Protein 7LP3 (pdb70)

Nearest PDB structures (foldseek):
  7lp3-assembly1_B  TM=1.077E+00  e=7.428E-01  Homo sapiens
  7lp3-assembly2_D  TM=1.070E+00  e=1.097E+00  Homo sapiens
  7lp3-assembly2_C  TM=1.028E+00  e=3.000E-06  Homo sapiens
  7lp2-assembly3_E  TM=8.704E-01  e=1.254E-04  Homo sapiens
  7bqf-assembly1_A-2  TM=9.571E-01  e=2.398E-03  Mus musculus

Sequence (102 aa):
PHMPPLPPGWEEKVDNLGRTYYVNHNNRTTQWHRPSLEHRGPPPEYPFKGMPHMPPLPPGWEEKVDNLGRTYYVNHNNRTTQWHRPSLEHRGPPPEYPFKGM

Structure (mmCIF, N/CA/C/O backbone):
data_7LP3
#
_entry.id   7LP3
#
_cell.length_a   24.565
_cell.length_b   55.522
_cell.length_c   82.583
_cell.angle_alpha   90.000
_cell.angle_beta   90.000
_cell.angle_gamma   90.000
#
_symmetry.space_group_name_H-M   'P 2 21 21'
#
loop_
_entity.id
_entity.type
_entity.pdbx_description
1 polymer 'E3 ubiquitin-protein ligase NEDD4-like'
2 polymer Angiomotin
3 non-polymer 'SULFATE ION'
4 water water
#
loop_
_atom_site.group_PDB
_atom_site.id
_atom_site.type_symbol
_atom_site.label_atom_id
_atom_site.label_alt_id
_atom_site.label_comp_id
_atom_site.label_asym_id
_atom_site.label_entity_id
_atom_site.label_seq_id
_atom_site.pdbx_PDB_ins_code
_atom_site.Cartn_x
_atom_site.Cartn_y
_atom_site.Cartn_z
_atom_site.occupancy
_atom_site.B_iso_or_equiv
_atom_site.auth_seq_id
_atom_site.auth_comp_id
_atom_site.auth_asym_id
_atom_site.auth_atom_id
_atom_site.pdbx_PDB_model_num
ATOM 1 N N . PRO A 1 1 ? -23.13424 7.21104 -9.82022 1.000 59.94159 -3 PRO A N 1
ATOM 2 C CA . PRO A 1 1 ? -23.67336 8.25967 -8.94366 1.000 56.29990 -3 PRO A CA 1
ATOM 3 C C . PRO A 1 1 ? -23.10409 9.64293 -9.25200 1.000 51.19974 -3 PRO A C 1
ATOM 4 O O . PRO A 1 1 ? -22.21895 9.78463 -10.10355 1.000 49.71855 -3 PRO A O 1
ATOM 15 N N . HIS A 1 2 ? -23.57823 10.66533 -8.54894 1.000 48.09954 -2 HIS A N 1
ATOM 16 C CA . HIS A 1 2 ? -23.13719 11.99535 -8.91415 1.000 43.83037 -2 HIS A CA 1
ATOM 17 C C . HIS A 1 2 ? -21.75456 12.27982 -8.34391 1.000 39.84522 -2 HIS A C 1
ATOM 18 O O . HIS A 1 2 ? -21.20186 11.51825 -7.54882 1.000 40.18705 -2 HIS A O 1
ATOM 32 N N . MET A 1 3 ? -21.23081 13.42636 -8.75422 1.000 36.40361 -1 MET A N 1
ATO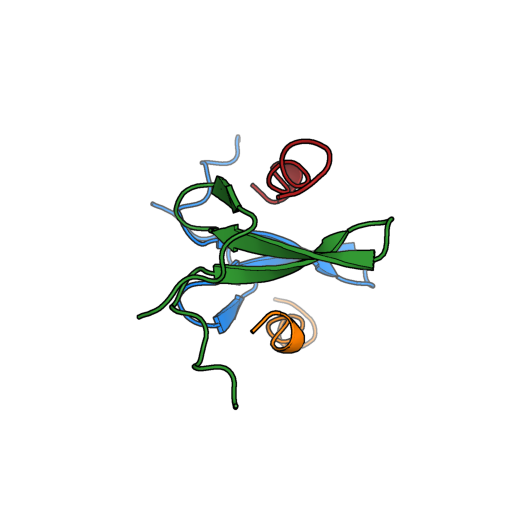M 33 C CA . MET A 1 3 ? -19.88099 13.87807 -8.46892 1.000 35.77423 -1 MET A CA 1
ATOM 34 C C . MET A 1 3 ? -19.97601 14.86285 -7.32029 1.000 33.76978 -1 MET A C 1
ATOM 35 O O . MET A 1 3 ? -20.58800 15.93115 -7.48980 1.000 29.09914 -1 MET A O 1
ATOM 49 N N . PRO A 1 4 ? -19.39756 14.58287 -6.15671 1.000 31.00772 193 PRO A N 1
ATOM 50 C CA . PRO A 1 4 ? -19.37565 15.60196 -5.09816 1.000 31.03437 193 PRO A CA 1
ATOM 51 C C . PRO A 1 4 ? -18.51645 16.77740 -5.53337 1.000 25.24402 193 PRO A C 1
ATOM 52 O O . PRO A 1 4 ? -17.64853 16.63357 -6.40410 1.000 22.61791 193 PRO A O 1
ATOM 63 N N . PRO A 1 5 ? -18.72877 17.95079 -4.95093 1.000 24.15965 194 PRO A N 1
ATOM 64 C CA . PRO A 1 5 ? -18.01123 19.14744 -5.42731 1.000 22.45621 194 PRO A CA 1
ATOM 65 C C . PRO A 1 5 ? -16.51344 19.09500 -5.11671 1.000 19.18843 194 PRO A C 1
ATOM 66 O O . PRO A 1 5 ? -16.05143 18.35165 -4.24687 1.000 20.09712 194 PRO A O 1
ATOM 77 N N . LEU A 1 6 ? -15.73506 19.88774 -5.88651 1.000 15.70628 195 LEU A N 1
ATOM 78 C CA . LEU A 1 6 ? -14.30059 20.03130 -5.61160 1.000 13.90081 195 LEU A CA 1
ATOM 79 C C . LEU A 1 6 ? -14.06920 20.99515 -4.44864 1.000 18.48734 195 LEU A C 1
ATOM 80 O O . LEU A 1 6 ? -14.78418 21.98146 -4.29693 1.000 17.55728 195 LEU A O 1
ATOM 96 N N . PRO A 1 7 ? -13.02745 20.77540 -3.65766 1.000 12.47734 196 PRO A N 1
ATOM 97 C CA . PRO A 1 7 ? -12.71739 21.72177 -2.57608 1.000 14.55605 196 PRO A CA 1
ATOM 98 C C . PRO A 1 7 ? -12.08919 22.99295 -3.11908 1.000 11.96783 196 PRO A C 1
ATOM 99 O O . PRO A 1 7 ? -11.53801 23.00747 -4.23450 1.000 12.06710 196 PRO A O 1
ATOM 110 N N . PRO A 1 8 ? -12.10870 24.06197 -2.32992 1.000 10.91312 197 PRO A N 1
ATOM 111 C CA . PRO A 1 8 ? -11.37688 25.28755 -2.68140 1.000 10.49879 197 PRO A CA 1
ATOM 112 C C . PRO A 1 8 ? -9.94379 25.00622 -3.09030 1.000 9.44914 197 PRO A C 1
ATOM 113 O O . PRO A 1 8 ? -9.25106 24.18062 -2.48754 1.000 9.45650 197 PRO A O 1
ATOM 124 N N . GLY A 1 9 ? -9.51056 25.72447 -4.12133 1.000 9.06206 198 GLY A N 1
ATOM 125 C CA . GLY A 1 9 ? -8.15995 25.67277 -4.59250 1.000 8.45748 198 GLY A CA 1
ATOM 126 C C . GLY A 1 9 ? -7.93741 24.67257 -5.69169 1.000 8.47792 198 GLY A C 1
ATOM 127 O O . GLY A 1 9 ? -6.87996 24.70146 -6.31743 1.000 8.42186 198 GLY A O 1
ATOM 131 N N . TRP A 1 10 ? -8.89759 23.78586 -5.93844 1.000 7.20805 199 TRP A N 1
ATOM 132 C CA . TRP A 1 10 ? -8.75707 22.72241 -6.92757 1.000 7.09436 199 TRP A CA 1
ATOM 133 C C . TRP A 1 10 ? -9.50209 23.05071 -8.20242 1.000 8.16934 199 TRP A C 1
ATOM 134 O O . TRP A 1 10 ? -10.60673 23.61768 -8.15624 1.000 8.30724 199 TRP A O 1
ATOM 155 N N . GLU A 1 11 ? -8.90855 22.62442 -9.32173 1.000 7.83575 200 GLU A N 1
ATOM 156 C CA . GLU A 1 11 ? -9.44733 22.75338 -10.66228 1.000 8.61152 200 GLU A CA 1
ATOM 157 C C . GLU A 1 11 ? -9.41670 21.37285 -11.29707 1.000 9.96005 200 GLU A C 1
ATOM 158 O O . GLU A 1 11 ? -8.50442 20.57537 -11.05409 1.000 12.30010 200 GLU A O 1
ATOM 170 N N . GLU A 1 12 ? -10.40701 21.11890 -12.13005 1.000 8.70904 201 GLU A N 1
ATOM 171 C CA . GLU A 1 12 ? -10.51397 19.9285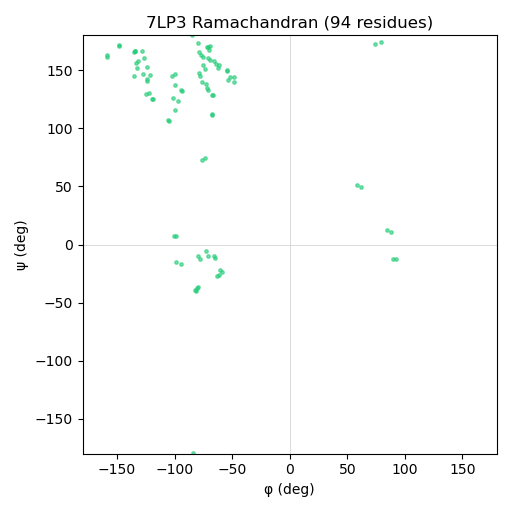0 -12.96082 1.000 10.47979 201 GLU A CA 1
ATOM 172 C C . GLU A 1 12 ? -10.10563 20.27796 -14.37903 1.000 10.91343 201 GLU A C 1
ATOM 173 O O . GLU A 1 12 ? -10.65752 21.20735 -14.96887 1.000 16.61818 201 GLU A O 1
ATOM 185 N N . LYS A 1 13 ? -9.15211 19.53286 -14.92606 1.000 10.12530 202 LYS A N 1
ATOM 186 C CA . LYS A 1 13 ? -8.67146 19.76310 -16.27711 1.000 10.50459 202 LYS A CA 1
ATOM 187 C C . LYS A 1 13 ? -8.70253 18.46503 -17.06460 1.000 10.93644 202 LYS A C 1
ATOM 188 O O . LYS A 1 13 ? -8.86637 17.37897 -16.51804 1.000 10.86785 202 LYS A O 1
ATOM 207 N N . VAL A 1 14 ? -8.56511 18.58550 -18.38117 1.000 12.11225 203 VAL A N 1
ATOM 208 C CA . VAL A 1 14 ? -8.53147 17.43691 -19.26857 1.000 12.08144 203 VAL A CA 1
ATOM 209 C C . VAL A 1 14 ? -7.24693 17.53170 -20.07966 1.000 12.91138 203 VAL A C 1
ATOM 210 O O . VAL A 1 14 ? -6.93853 18.59733 -20.62252 1.000 15.80242 203 VAL A O 1
ATOM 223 N N . ASP A 1 15 ? -6.47544 16.45823 -20.11591 1.000 14.11742 204 ASP A N 1
ATOM 224 C CA . ASP A 1 15 ? -5.19511 16.53897 -20.80852 1.000 12.84761 204 ASP A CA 1
ATOM 225 C C . ASP A 1 15 ? -5.36793 16.29885 -22.31446 1.000 15.26114 204 ASP A C 1
ATOM 226 O O . ASP A 1 15 ? -6.46855 16.06625 -22.83024 1.000 14.68302 204 ASP A O 1
ATOM 235 N N . ASN A 1 16 ? -4.24495 16.34266 -23.04328 1.000 18.02670 205 ASN A N 1
ATOM 236 C CA . ASN A 1 16 ? -4.34003 16.28333 -24.49852 1.000 18.57396 205 ASN A CA 1
ATOM 237 C C . ASN A 1 16 ? -4.70305 14.89209 -25.02442 1.000 20.98611 205 ASN A C 1
ATOM 238 O O . ASN A 1 16 ? -4.94793 14.75279 -26.23030 1.000 20.49969 205 ASN A O 1
ATOM 249 N N . LEU A 1 17 ? -4.77165 13.88196 -24.15469 1.000 16.11602 206 LEU A N 1
ATOM 250 C CA . LEU A 1 17 ? -5.26994 12.55831 -24.49042 1.000 19.05998 206 LEU A CA 1
ATOM 251 C C . LEU A 1 17 ? -6.70404 12.35654 -24.01476 1.000 21.49573 206 LEU A C 1
ATOM 252 O O . LEU A 1 17 ? -7.20747 11.23104 -24.04898 1.000 23.95760 206 LEU A O 1
ATOM 268 N N . GLY A 1 18 ? -7.34719 13.41189 -23.51420 1.000 15.58019 207 GLY A N 1
ATOM 269 C CA . GLY A 1 18 ? -8.72923 13.31454 -23.07639 1.000 15.11338 207 GLY A CA 1
ATOM 270 C C . GLY A 1 18 ? -8.92114 12.81654 -21.66899 1.000 16.44646 207 GLY A C 1
ATOM 271 O O . GLY A 1 18 ? -10.05268 12.47932 -21.30178 1.000 17.55581 207 GLY A O 1
ATOM 275 N N . ARG A 1 19 ? -7.85490 12.74842 -20.87232 1.000 13.24450 208 ARG A N 1
ATOM 276 C CA . ARG A 1 19 ? -7.92875 12.18025 -19.53198 1.000 15.26218 208 ARG A CA 1
ATOM 277 C C . ARG A 1 19 ? -8.17187 13.28777 -18.50825 1.000 12.05184 208 ARG A C 1
ATOM 278 O O . ARG A 1 19 ? -7.48249 14.31415 -18.50246 1.000 13.77989 208 ARG A O 1
ATOM 299 N N . THR A 1 20 ? -9.13810 13.06621 -17.62825 1.000 13.76082 209 THR A N 1
ATOM 300 C CA . THR A 1 20 ? -9.40096 14.02780 -16.56451 1.000 11.42077 209 THR A CA 1
ATOM 301 C C . THR A 1 20 ? -8.31377 13.98016 -15.50308 1.000 10.28174 209 THR A C 1
ATOM 302 O O . THR A 1 20 ? -7.87258 12.90157 -15.09960 1.000 12.46309 209 THR A O 1
ATOM 313 N N . TYR A 1 21 ? -7.90185 15.15383 -15.02838 1.000 9.42485 210 TYR A N 1
ATOM 314 C CA . TYR A 1 21 ? -7.00981 15.19255 -13.88812 1.000 8.76367 210 TYR A CA 1
ATOM 315 C C . TYR A 1 21 ? -7.29620 16.44690 -13.07854 1.000 8.73508 210 TYR A C 1
ATOM 316 O O . TYR A 1 21 ? -8.06364 17.31741 -13.48464 1.000 9.40289 210 TYR A O 1
ATOM 334 N N . TYR A 1 22 ? -6.69131 16.51196 -11.90474 1.000 7.76349 211 TYR A N 1
ATOM 335 C CA . TYR A 1 22 ? -7.01872 17.55036 -10.94298 1.000 7.50031 211 TYR A CA 1
ATOM 336 C C . TYR A 1 22 ? -5.77495 18.32951 -10.55640 1.000 8.12806 211 TYR A C 1
ATOM 337 O O . TYR A 1 22 ? -4.68187 17.76579 -10.39610 1.000 8.02521 211 TYR A O 1
ATOM 355 N N . VAL A 1 23 ? -5.97967 19.63514 -10.41315 1.000 6.36821 212 VAL A N 1
ATOM 356 C CA . VAL A 1 23 ? -4.91617 20.60315 -10.20403 1.000 5.97734 212 VAL A CA 1
ATOM 357 C C . VAL A 1 23 ? -5.15833 21.26964 -8.85729 1.000 6.67724 212 VAL A C 1
ATOM 358 O O . VAL A 1 23 ? -6.22110 21.85143 -8.63410 1.000 6.68600 212 VAL A O 1
ATOM 371 N N . ASN A 1 24 ? -4.16211 21.22826 -7.98298 1.000 6.17839 213 ASN A N 1
ATOM 372 C CA . ASN A 1 24 ? -4.26473 21.87147 -6.67274 1.000 6.85768 213 ASN A CA 1
ATOM 373 C C . ASN A 1 24 ? -3.43162 23.15251 -6.69471 1.000 7.63093 213 ASN A C 1
ATOM 374 O O . ASN A 1 24 ? -2.19906 23.10168 -6.65522 1.000 8.08613 213 ASN A O 1
ATOM 385 N N . HIS A 1 25 ? -4.09519 24.29639 -6.74885 1.000 5.88602 214 HIS A N 1
ATOM 386 C CA . HIS A 1 25 ? -3.39731 25.55585 -6.87196 1.000 5.26723 214 HIS A CA 1
ATOM 387 C C . HIS A 1 25 ? -2.82554 26.05859 -5.55378 1.000 7.17042 214 HIS A C 1
ATOM 388 O O . HIS A 1 25 ? -2.03881 27.01512 -5.57052 1.000 6.56362 214 HIS A O 1
ATOM 402 N N . ASN A 1 26 ? -3.18219 25.44164 -4.43383 1.000 7.28159 215 ASN A N 1
ATOM 403 C CA . ASN A 1 26 ? -2.53140 25.78561 -3.16833 1.000 7.84778 215 ASN A CA 1
ATOM 404 C C . ASN A 1 26 ? -1.18976 25.09801 -3.05794 1.000 7.98020 215 ASN A C 1
ATOM 405 O O . ASN A 1 26 ? -0.24156 25.67380 -2.52592 1.000 10.92562 215 ASN A O 1
ATOM 416 N N . ASN A 1 27 ? -1.10347 23.87837 -3.56254 1.000 7.80492 216 ASN A N 1
ATOM 417 C CA . ASN A 1 27 ? 0.09196 23.06355 -3.40266 1.000 10.23850 216 ASN A CA 1
ATOM 418 C C . ASN A 1 27 ? 0.98091 23.11975 -4.62569 1.000 9.61681 216 ASN A C 1
ATOM 419 O O . ASN A 1 27 ? 2.14210 22.70445 -4.54243 1.000 9.39115 216 ASN A O 1
ATOM 430 N N . ARG A 1 28 ? 0.45172 23.61757 -5.75393 1.000 7.00249 217 ARG A N 1
ATOM 431 C CA . ARG A 1 28 ? 1.12797 23.58269 -7.04003 1.000 7.67147 217 ARG A CA 1
ATOM 432 C C . ARG A 1 28 ? 1.44425 22.13600 -7.43112 1.000 7.39061 217 ARG A C 1
ATOM 433 O O . ARG A 1 28 ? 2.56647 21.79564 -7.8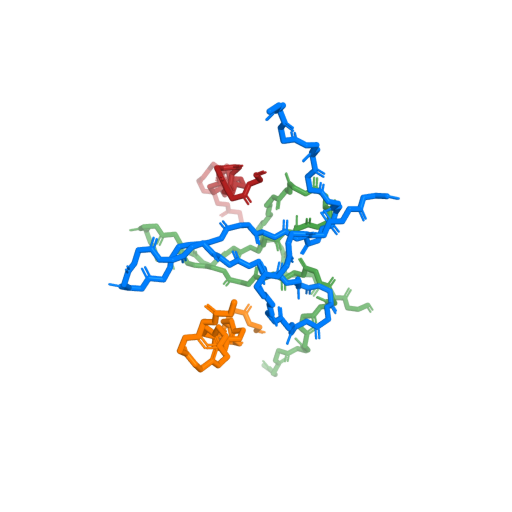5598 1.000 8.09140 217 ARG A O 1
ATOM 454 N N . THR A 1 29 ? 0.40245 21.29833 -7.36917 1.000 9.08528 218 THR A N 1
ATOM 455 C CA . THR A 1 29 ? 0.51469 19.88471 -7.70069 1.000 7.59769 218 THR A CA 1
ATOM 456 C C . THR A 1 29 ? -0.65554 19.46590 -8.57419 1.000 9.48297 218 THR A C 1
ATOM 457 O O . THR A 1 29 ? -1.65464 20.18375 -8.69136 1.000 7.50461 218 THR A O 1
ATOM 468 N N . THR A 1 30 ? -0.50947 18.28592 -9.19324 1.000 8.11260 219 THR A N 1
ATOM 469 C CA . THR A 1 30 ? -1.56652 17.64063 -9.95011 1.000 8.27510 219 THR A CA 1
ATOM 470 C C . THR A 1 30 ? -1.67353 16.17923 -9.51954 1.000 12.52042 219 THR A C 1
ATOM 471 O O . THR A 1 30 ? -0.71355 15.57316 -9.00217 1.000 14.03689 219 THR A O 1
ATOM 482 N N . GLN A 1 31 ? -2.85187 15.60041 -9.77115 1.000 8.26812 220 GLN A N 1
ATOM 483 C CA . GLN A 1 31 ? -3.06919 14.20286 -9.44196 1.000 9.95955 220 GLN A CA 1
ATOM 484 C C . GLN A 1 31 ? -4.21759 13.65476 -10.26403 1.000 10.23348 220 GLN A C 1
ATOM 485 O O . GLN A 1 31 ? -5.05979 14.40012 -10.77040 1.000 8.47297 220 GLN A O 1
ATOM 499 N N . TRP A 1 32 ? -4.28141 12.32099 -10.31917 1.000 9.78128 221 TRP A N 1
ATOM 500 C CA . TRP A 1 32 ? -5.37162 11.66324 -11.02844 1.000 10.36908 221 TRP A CA 1
ATOM 501 C C . TRP A 1 32 ? -6.63599 11.56586 -10.18485 1.000 13.52828 221 TRP A C 1
ATOM 502 O O . TRP A 1 32 ? -7.74524 11.69410 -10.71783 1.000 14.25147 221 TRP A O 1
ATOM 523 N N . HIS A 1 33 ? -6.48230 11.28708 -8.89599 1.000 13.88027 222 HIS A N 1
ATOM 524 C CA . HIS A 1 33 ? -7.62714 11.00600 -8.03972 1.000 16.72111 222 HIS A CA 1
ATOM 525 C C . HIS A 1 33 ? -8.41728 12.28050 -7.77000 1.000 13.69499 222 HIS A C 1
ATOM 526 O O . HIS A 1 33 ? -7.85057 13.32121 -7.43415 1.000 12.52947 222 HIS A O 1
ATOM 540 N N . ARG A 1 34 ? -9.72417 12.19706 -7.88480 1.000 15.53475 223 ARG A N 1
ATOM 541 C CA . ARG A 1 34 ? -10.55166 13.35226 -7.54223 1.000 14.33013 223 ARG A CA 1
ATOM 542 C C . ARG A 1 34 ? -10.47943 13.64194 -6.04919 1.000 15.40556 223 ARG A C 1
ATOM 543 O O . ARG A 1 34 ? -10.71556 12.74596 -5.23231 1.000 17.17422 223 ARG A O 1
ATOM 564 N N . PRO A 1 35 ? -10.19728 14.87837 -5.65615 1.000 11.95584 224 PRO A N 1
ATOM 565 C CA . PRO A 1 35 ? -10.17405 15.22753 -4.24156 1.000 14.85025 224 PRO A CA 1
ATOM 566 C C . PRO A 1 35 ? -11.56097 15.34947 -3.67279 1.000 17.53694 224 PRO A C 1
ATOM 567 O O . PRO A 1 35 ? -12.53328 15.62783 -4.37766 1.000 20.10195 224 PRO A O 1
ATOM 578 N N . SER A 1 36 ? -11.63417 15.14107 -2.37907 1.000 20.80152 225 SER A N 1
ATOM 579 C CA . SER A 1 36 ? -12.89274 15.21560 -1.67021 1.000 23.92411 225 SER A CA 1
ATOM 580 C C . SER A 1 36 ? -12.77803 16.21702 -0.53325 1.000 27.83488 225 SER A C 1
ATOM 581 O O . SER A 1 36 ? -11.68371 16.49075 -0.02997 1.000 23.38966 225 SER A O 1
ATOM 589 N N . LEU A 1 37 ? -13.91132 16.80384 -0.17285 1.000 25.16616 226 LEU A N 1
ATOM 590 C CA . LEU A 1 37 ? -14.03601 17.48377 1.11132 1.000 35.46931 226 LEU A CA 1
ATOM 591 C C . LEU A 1 37 ? -14.10957 16.41812 2.21909 1.000 36.80660 226 LEU A C 1
ATOM 592 O O . LEU A 1 37 ? -13.84245 16.69805 3.38886 1.000 39.23887 226 LEU A O 1
ATOM 599 N N . GLU B 2 1 ? -5.38341 2.55780 -12.98360 1.000 50.42076 234 GLU B N 1
ATOM 600 C CA . GLU B 2 1 ? -4.14887 3.22923 -13.33727 1.000 48.10429 234 GLU B CA 1
ATOM 601 C C . GLU B 2 1 ? -4.07773 3.83035 -14.73352 1.000 44.54339 234 GLU B C 1
ATOM 602 O O . GLU B 2 1 ? -4.86835 3.52776 -15.62825 1.000 44.85475 234 GLU B O 1
ATOM 609 N N . HIS B 2 2 ? -3.06060 4.66994 -14.88790 1.000 35.04627 235 HIS B N 1
ATOM 610 C CA . HIS B 2 2 ? -2.89371 5.54792 -16.02526 1.000 29.71287 235 HIS B CA 1
ATOM 611 C C . HIS B 2 2 ? -1.46617 5.43795 -16.52449 1.000 31.93609 235 HIS B C 1
ATOM 612 O O . HIS B 2 2 ? -0.54003 5.16532 -15.75200 1.000 29.42130 235 HIS B O 1
ATOM 626 N N . ARG B 2 3 ? -1.28903 5.67635 -17.81848 1.000 25.53557 236 ARG B N 1
ATOM 627 C CA . ARG B 2 3 ? 0.05473 5.85622 -18.34782 1.000 23.55587 236 ARG B CA 1
ATOM 628 C C . ARG B 2 3 ? 0.61858 7.15598 -17.78845 1.000 21.17634 236 ARG B C 1
ATOM 629 O O . ARG B 2 3 ? 0.10846 8.24692 -18.08463 1.000 19.90282 236 ARG B O 1
ATOM 650 N N . GLY B 2 4 ? 1.64121 7.03628 -16.94232 1.000 21.03444 237 GLY B N 1
ATOM 651 C CA . GLY B 2 4 ? 2.40104 8.16579 -16.48517 1.000 21.62988 237 GLY B CA 1
ATOM 652 C C . GLY B 2 4 ? 1.69579 8.92037 -15.38117 1.000 20.88139 237 GLY B C 1
ATOM 653 O O . GLY B 2 4 ? 0.54940 8.62729 -15.02970 1.000 19.70921 237 GLY B O 1
ATOM 657 N N . PRO B 2 5 ? 2.36876 9.91094 -14.81510 1.000 18.38558 238 PRO B N 1
ATOM 658 C CA . PRO B 2 5 ? 1.68052 10.85927 -13.93911 1.000 19.13681 238 PRO B CA 1
ATOM 659 C C . PRO B 2 5 ? 0.79380 11.75544 -14.77668 1.000 16.03762 238 PRO B C 1
ATOM 660 O O . PRO B 2 5 ? 0.84677 11.72696 -16.01630 1.000 14.33592 238 PRO B O 1
ATOM 665 N N . PRO B 2 6 ? -0.06649 12.54931 -14.16116 1.000 17.20345 239 PRO B N 1
ATOM 666 C CA . PRO B 2 6 ? -0.79396 13.54021 -14.92810 1.000 12.27437 239 PRO B CA 1
ATOM 667 C C . PRO B 2 6 ? 0.15173 14.64259 -15.36664 1.000 12.81978 239 PRO B C 1
ATOM 668 O O . PRO B 2 6 ? 1.32348 14.68995 -14.93296 1.000 13.74997 239 PRO B O 1
ATOM 679 N N . PRO B 2 7 ? -0.30694 15.52331 -16.25275 1.000 11.84012 240 PRO B N 1
ATOM 680 C CA . PRO B 2 7 ? 0.53036 16.63853 -16.66433 1.000 13.01967 240 PRO B CA 1
ATOM 681 C C . PRO B 2 7 ? 0.99275 17.39519 -15.44156 1.000 13.30916 240 PRO B C 1
ATOM 682 O O . PRO B 2 7 ? 0.28569 17.47333 -14.42198 1.000 11.03680 240 PRO B O 1
ATOM 693 N N . GLU B 2 8 ? 2.17176 17.97828 -15.56548 1.000 12.22913 241 GLU B N 1
ATOM 694 C CA . GLU B 2 8 ? 2.67997 18.81581 -14.49852 1.000 12.49641 241 GLU B CA 1
ATOM 695 C C . GLU B 2 8 ? 1.77390 20.00550 -14.24207 1.000 11.14594 241 GLU B C 1
ATOM 696 O O . GLU B 2 8 ? 1.04196 20.47857 -15.11794 1.000 12.54192 241 GLU B O 1
ATOM 708 N N . TYR B 2 9 ? 1.83634 20.50085 -13.00377 1.000 11.09181 242 TYR B N 1
ATOM 709 C CA . TYR B 2 9 ? 1.12742 21.71162 -12.63736 1.000 11.46745 242 TYR B CA 1
ATOM 710 C C . TYR B 2 9 ? 1.47391 22.82061 -13.63779 1.000 9.75928 242 TYR B C 1
ATOM 711 O O . TYR B 2 9 ? 2.62914 22.90953 -14.08486 1.000 12.87817 242 TYR B O 1
ATOM 729 N N . PRO B 2 10 ? 0.523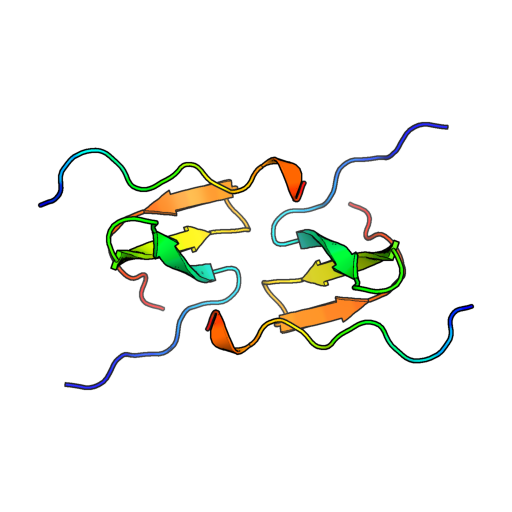02 23.69435 -13.98761 1.000 10.16452 243 PRO B N 1
ATOM 730 C CA . PRO B 2 10 ? 0.80633 24.84251 -14.90321 1.000 12.57324 243 PRO B CA 1
ATOM 731 C C . PRO B 2 10 ? 1.56329 25.97789 -14.21910 1.000 13.44123 243 PRO B C 1
ATOM 732 O O . PRO B 2 10 ? 1.05614 27.07643 -13.94842 1.000 12.10564 243 PRO B O 1
ATOM 743 N N . PHE B 2 11 ? 2.84492 25.72494 -13.95154 1.000 10.53854 244 PHE B N 1
ATOM 744 C CA . PHE B 2 11 ? 3.66109 26.63302 -13.15943 1.000 10.95503 244 PHE B CA 1
ATOM 745 C C . PHE B 2 11 ? 3.80603 28.01901 -13.78390 1.000 11.69539 244 PHE B C 1
ATOM 746 O O . PHE B 2 11 ? 4.01676 28.98928 -13.05299 1.000 13.29153 244 PHE B O 1
AT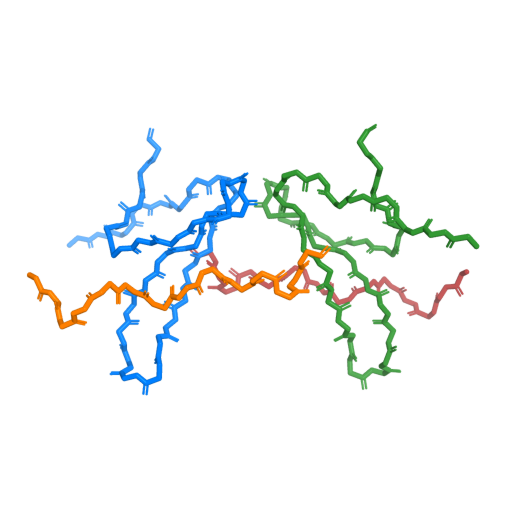OM 763 N N . LYS B 2 12 ? 3.69435 28.13928 -15.11192 1.000 14.46486 245 LYS B N 1
ATOM 764 C CA . LYS B 2 12 ? 3.82477 29.46503 -15.71190 1.000 19.69882 245 LYS B CA 1
ATOM 765 C C . LYS B 2 12 ? 2.76987 30.40881 -15.14576 1.000 15.59903 245 LYS B C 1
ATOM 766 O O . LYS B 2 12 ? 2.97428 31.62498 -15.13563 1.000 20.24327 245 LYS B O 1
ATOM 774 N N . GLY B 2 13 ? 1.66327 29.85916 -14.64083 1.000 16.23544 246 GLY B N 1
ATOM 775 C CA . GLY B 2 13 ? 0.62395 30.64359 -13.98020 1.000 12.67925 246 GLY B CA 1
ATOM 776 C C . GLY B 2 13 ? 1.06853 31.30827 -12.69307 1.000 13.66533 246 GLY B C 1
ATOM 777 O O . GLY B 2 13 ? 0.33659 32.14870 -12.15467 1.000 12.13315 246 GLY B O 1
ATOM 781 N N . MET B 2 14 ? 2.22853 30.94326 -12.16428 1.000 12.20171 247 MET B N 1
ATOM 782 C CA . MET B 2 14 ? 2.74891 31.62056 -10.99728 1.000 13.21549 247 MET B CA 1
ATOM 783 C C . MET B 2 14 ? 3.40980 32.93059 -11.43327 1.000 13.51935 247 MET B C 1
ATOM 784 O O . MET B 2 14 ? 3.78352 33.70623 -10.57554 1.000 19.74342 247 MET B O 1
ATOM 799 N N . PRO C 1 1 ? 10.84238 47.60818 -10.67970 1.000 39.16480 -3 PRO C N 1
ATOM 800 C CA . PRO C 1 1 ? 11.30031 46.60117 -9.71281 1.000 40.08737 -3 PRO C CA 1
ATOM 801 C C . PRO C 1 1 ? 10.70374 45.21311 -9.93271 1.000 39.46028 -3 PRO C C 1
ATOM 802 O O . PRO C 1 1 ? 9.74984 45.03654 -10.70013 1.000 34.10242 -3 PRO C O 1
ATOM 813 N N . HIS C 1 2 ? 11.23472 44.22681 -9.21578 1.000 34.52201 -2 HIS C N 1
ATOM 814 C CA . HIS C 1 2 ? 10.78707 42.87220 -9.45893 1.000 32.00788 -2 HIS C CA 1
ATOM 815 C C . HIS C 1 2 ? 9.44810 42.61113 -8.77780 1.000 36.06503 -2 HIS C C 1
ATOM 816 O O . HIS C 1 2 ? 8.99721 43.34114 -7.89360 1.000 35.26877 -2 HIS C O 1
ATOM 830 N N . MET C 1 3 ? 8.84004 41.51409 -9.20525 1.000 28.72837 -1 MET C N 1
ATOM 831 C CA . MET C 1 3 ? 7.51096 41.10380 -8.82355 1.000 34.01133 -1 MET C CA 1
ATOM 832 C C . MET C 1 3 ? 7.65374 40.09906 -7.69867 1.000 30.35471 -1 MET C C 1
ATOM 833 O O . MET C 1 3 ? 8.38222 39.10477 -7.86959 1.000 24.29624 -1 MET C O 1
ATOM 847 N N . PRO C 1 4 ? 7.05506 40.30780 -6.53434 1.000 29.75821 193 PRO C N 1
ATOM 848 C CA . PRO C 1 4 ? 7.12047 39.27523 -5.51613 1.000 23.34252 193 PRO C CA 1
ATOM 849 C C . PRO C 1 4 ? 6.27307 38.08243 -5.91787 1.000 23.29621 193 PRO C C 1
ATOM 850 O O . PRO C 1 4 ? 5.39646 38.18473 -6.79163 1.000 20.47441 193 PRO C O 1
ATOM 861 N N . PRO C 1 5 ? 6.51372 36.92302 -5.32170 1.000 21.58090 194 PRO C N 1
ATOM 862 C CA . PRO C 1 5 ? 5.78784 35.71367 -5.73783 1.000 18.40857 194 PRO C CA 1
ATOM 863 C C . PRO C 1 5 ? 4.28836 35.83756 -5.46747 1.000 16.50516 194 PRO C C 1
ATOM 864 O O . PRO C 1 5 ? 3.85128 36.63668 -4.63199 1.000 17.39447 194 PRO C O 1
ATOM 875 N N . LEU C 1 6 ? 3.48344 35.05863 -6.24196 1.000 14.83997 195 LEU C N 1
ATOM 876 C CA . LEU C 1 6 ? 2.04620 34.96634 -5.96040 1.000 13.32151 195 LEU C CA 1
ATOM 877 C C . LEU C 1 6 ? 1.80039 34.02716 -4.78741 1.000 15.20298 195 LEU C C 1
ATOM 878 O O . LEU C 1 6 ? 2.48243 33.01510 -4.63941 1.000 15.90883 195 LEU C O 1
ATOM 894 N N . PRO C 1 7 ? 0.79913 34.31584 -3.96610 1.000 11.45880 196 PRO C N 1
ATOM 895 C CA . PRO C 1 7 ? 0.51081 33.44338 -2.82838 1.000 12.73636 196 PRO C CA 1
ATOM 896 C C . PRO C 1 7 ? -0.20706 32.18659 -3.27419 1.000 9.46793 196 PRO C C 1
ATOM 897 O O . PRO C 1 7 ? -0.71879 32.10393 -4.40331 1.000 10.81325 196 PRO C O 1
ATOM 908 N N . PRO C 1 8 ? -0.21992 31.15951 -2.43081 1.000 8.96332 197 PRO C N 1
ATOM 909 C CA . PRO C 1 8 ? -0.91597 29.91338 -2.78443 1.000 8.25114 197 PRO C CA 1
ATOM 910 C C . PRO C 1 8 ? -2.35457 30.15889 -3.18235 1.000 7.76701 197 PRO C C 1
ATOM 911 O O . PRO C 1 8 ? -3.05369 31.00070 -2.59423 1.000 8.45431 197 PRO C O 1
ATOM 922 N N . GLY C 1 9 ? -2.78737 29.39897 -4.20006 1.000 8.31561 198 GLY C N 1
ATOM 923 C CA . GLY C 1 9 ? -4.13533 29.46095 -4.69494 1.000 8.38796 198 GLY C CA 1
ATOM 924 C C . GLY C 1 9 ? -4.34321 30.46829 -5.79931 1.000 8.85434 198 GLY C C 1
ATOM 925 O O . GLY C 1 9 ? -5.39414 30.44829 -6.44846 1.000 9.61861 198 GLY C O 1
ATOM 929 N N . TRP C 1 10 ? -3.38774 31.35736 -6.03642 1.000 7.69110 199 TRP C N 1
ATOM 930 C CA . TRP C 1 10 ? -3.51102 32.36284 -7.07300 1.000 7.67343 199 TRP C CA 1
ATOM 931 C C . TRP C 1 10 ? -2.76266 31.98741 -8.34013 1.000 8.82024 199 TRP C C 1
ATOM 932 O O . TRP C 1 10 ? -1.67893 31.39460 -8.29492 1.000 7.78384 199 TRP C O 1
ATOM 953 N N . GLU C 1 11 ? -3.32150 32.40540 -9.48125 1.000 7.47373 200 GLU C N 1
ATOM 954 C CA . GLU C 1 11 ? -2.73107 32.21975 -10.79955 1.000 7.50134 200 GLU C CA 1
ATOM 955 C C . GLU C 1 11 ? -2.85587 33.52804 -11.55484 1.000 9.42016 200 GLU C C 1
ATOM 956 O O . GLU C 1 11 ? -3.84144 34.26102 -11.38868 1.000 12.82140 200 GLU C O 1
ATOM 968 N N . GLU C 1 12 ? -1.86163 33.83072 -12.36039 1.000 8.49739 201 GLU C N 1
ATOM 969 C CA . GLU C 1 12 ? -1.88267 35.01441 -13.20891 1.000 10.32193 201 GLU C CA 1
ATOM 970 C C . GLU C 1 12 ? -2.28154 34.56703 -14.60751 1.000 11.43758 201 GLU C C 1
ATOM 971 O O . GLU C 1 12 ? -1.85289 33.50887 -15.07102 1.000 13.98065 201 GLU C O 1
ATOM 983 N N . LYS C 1 13 ? -3.15550 35.33939 -15.25164 1.000 9.11192 202 LYS C N 1
ATOM 984 C CA . LYS C 1 13 ? -3.60422 35.03092 -16.59398 1.000 10.94654 202 LYS C CA 1
ATOM 985 C C . LYS C 1 13 ? -3.57179 36.30595 -17.42009 1.000 10.98890 202 LYS C C 1
ATOM 986 O O . LYS C 1 13 ? -3.43796 37.41256 -16.90048 1.000 11.62087 202 LYS C O 1
ATOM 1005 N N . VAL C 1 14 ? -3.68333 36.14036 -18.72501 1.000 13.48397 203 VAL C N 1
ATOM 1006 C CA . VAL C 1 14 ? -3.74396 37.26076 -19.64870 1.000 12.30872 203 VAL C CA 1
ATOM 1007 C C . VAL C 1 14 ? -5.04499 37.15007 -20.43874 1.000 12.71835 203 VAL C C 1
ATOM 1008 O O . VAL C 1 14 ? -5.34947 36.08445 -20.98659 1.000 15.51023 203 VAL C O 1
ATOM 1021 N N . ASP C 1 15 ? -5.80097 38.23979 -20.51339 1.000 13.47471 204 ASP C N 1
ATOM 1022 C CA . ASP C 1 15 ? -7.07718 38.15023 -21.20593 1.000 14.55480 204 ASP C CA 1
ATOM 1023 C C . ASP C 1 15 ? -6.90434 38.36089 -22.71452 1.000 17.45849 204 ASP C C 1
ATOM 1024 O O . ASP C 1 15 ? -5.80041 38.54479 -23.22710 1.000 17.50236 204 ASP C O 1
ATOM 1033 N N . ASN C 1 16 ? -8.01707 38.29684 -23.44374 1.000 16.67183 205 ASN C N 1
ATOM 1034 C CA . ASN C 1 16 ? -7.92345 38.31578 -24.90558 1.000 18.08547 205 ASN C CA 1
ATOM 1035 C C . ASN C 1 16 ? -7.51802 39.68533 -25.45875 1.000 21.62429 205 ASN C C 1
ATOM 1036 O O . ASN C 1 16 ? -7.28460 39.80689 -26.66943 1.000 21.28530 205 ASN C O 1
ATOM 1047 N N . LEU C 1 17 ? -7.49129 40.72500 -24.62519 1.000 18.45051 206 LEU C N 1
ATOM 1048 C CA . LEU C 1 17 ? -6.98162 42.02873 -25.00830 1.000 17.50057 206 LEU C CA 1
ATOM 1049 C C . LEU C 1 17 ? -5.55909 42.24763 -24.53113 1.000 16.17886 206 LEU C C 1
ATOM 1050 O O . LEU C 1 17 ? -5.04998 43.37093 -24.62230 1.000 20.28234 206 LEU C O 1
ATOM 1066 N N . GLY C 1 18 ? -4.91105 41.22071 -23.98270 1.000 15.52306 207 GLY C N 1
ATOM 1067 C CA . GLY C 1 18 ? -3.53703 41.36277 -23.57358 1.000 15.19688 207 GLY C CA 1
ATOM 1068 C C . GLY C 1 18 ? -3.33821 41.88577 -22.16584 1.000 14.66045 207 GLY C C 1
ATOM 1069 O O . GLY C 1 18 ? -2.20758 42.24580 -21.81420 1.000 15.51167 207 GLY C O 1
ATOM 1073 N N . ARG C 1 19 ? -4.39809 41.95554 -21.36337 1.000 13.61680 208 ARG C N 1
ATOM 1074 C CA . ARG C 1 19 ? -4.33549 42.53362 -20.02281 1.000 13.92511 208 ARG C CA 1
ATOM 1075 C C . ARG C 1 19 ? -4.09775 41.44152 -18.99380 1.000 12.19754 208 ARG C C 1
ATOM 1076 O O . ARG C 1 19 ? -4.78056 40.41384 -18.99678 1.000 14.00979 208 ARG C O 1
ATOM 1097 N N . THR C 1 20 ? -3.15679 41.68865 -18.09417 1.000 12.24482 209 THR C N 1
ATOM 1098 C CA . THR C 1 20 ? -2.88741 40.74576 -17.01798 1.000 12.91252 209 THR C CA 1
ATOM 1099 C C . THR C 1 20 ? -3.96498 40.84805 -15.95716 1.000 9.90081 209 THR C C 1
ATOM 1100 O O . THR C 1 20 ? -4.38237 41.94223 -15.57345 1.000 11.48170 209 THR C O 1
ATOM 1111 N N . TYR C 1 21 ? -4.36122 39.70190 -15.43490 1.000 9.11104 210 TYR C N 1
ATOM 1112 C CA . TYR C 1 21 ? -5.24567 39.67861 -14.28542 1.000 9.38088 210 TYR C CA 1
ATOM 1113 C C . TYR C 1 21 ? -4.93462 38.44925 -13.44603 1.000 8.36598 210 TYR C C 1
ATOM 1114 O O . TYR C 1 21 ? -4.14153 37.59323 -13.82143 1.000 8.77013 210 TYR C O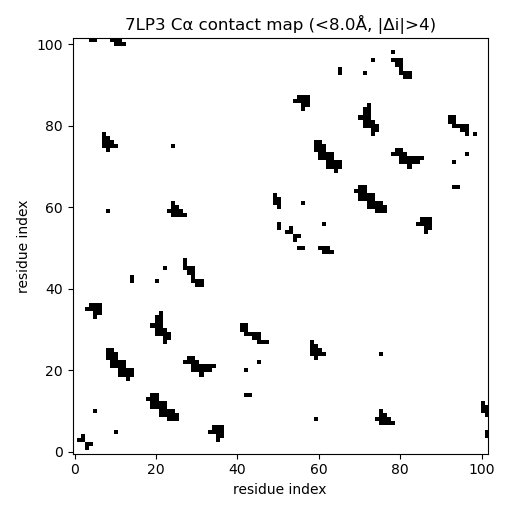 1
ATOM 1132 N N . TYR C 1 22 ? -5.56058 38.38600 -12.2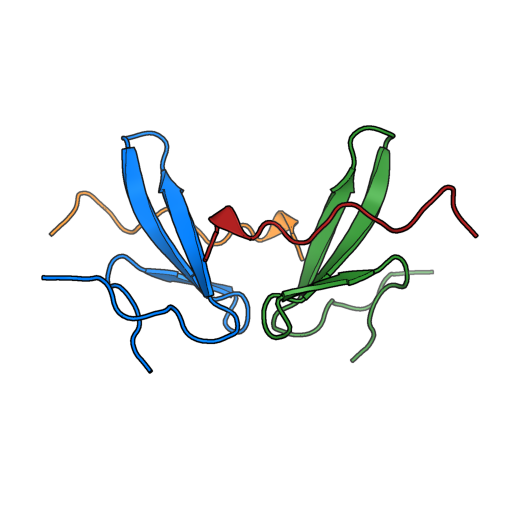6833 1.000 7.35800 211 TYR C N 1
ATOM 1133 C CA . TYR C 1 22 ? -5.25226 37.36891 -11.27767 1.000 7.66203 211 TYR C CA 1
ATOM 1134 C C . TYR C 1 22 ? -6.49202 36.58690 -10.88368 1.000 9.39533 211 TYR C C 1
ATOM 1135 O O . TYR C 1 22 ? -7.58301 37.14145 -10.76770 1.000 9.79820 211 TYR C O 1
ATOM 1153 N N . VAL C 1 23 ? -6.28629 35.29361 -10.68270 1.000 6.73693 212 VAL C N 1
ATOM 1154 C CA . VAL C 1 23 ? -7.35613 34.32819 -10.44332 1.000 7.54469 212 VAL C CA 1
ATOM 1155 C C . VAL C 1 23 ? -7.11523 33.71118 -9.07944 1.000 8.01235 212 VAL C C 1
ATOM 1156 O O . VAL C 1 23 ? -6.03198 33.18023 -8.82388 1.000 6.46130 212 VAL C O 1
ATOM 1169 N N . ASN C 1 24 ? -8.11587 33.77341 -8.20056 1.000 6.55579 213 ASN C N 1
ATOM 1170 C CA . ASN C 1 24 ? -8.00588 33.17232 -6.87234 1.000 7.27094 213 ASN C CA 1
ATOM 1171 C C . ASN C 1 24 ? -8.86052 31.90486 -6.87255 1.000 6.45460 213 ASN C C 1
ATOM 1172 O O . ASN C 1 24 ? -10.09783 31.98638 -6.85362 1.000 8.02576 213 ASN C O 1
ATOM 1183 N N . HIS C 1 25 ? -8.20365 30.74718 -6.88029 1.000 7.39655 214 HIS C N 1
ATOM 1184 C CA . HIS C 1 25 ? -8.90879 29.47063 -6.95848 1.000 6.71504 214 HIS C CA 1
ATOM 1185 C C . HIS C 1 25 ? -9.51170 29.03422 -5.63376 1.000 7.94121 214 HIS C C 1
ATOM 1186 O O . HIS C 1 25 ? -10.28088 28.06544 -5.60402 1.000 7.50302 214 HIS C O 1
ATOM 1200 N N . ASN C 1 26 ? -9.14652 29.68659 -4.52585 1.000 9.27578 215 ASN C N 1
ATOM 1201 C CA . ASN C 1 26 ? -9.80154 29.38618 -3.26125 1.000 8.65048 215 ASN C CA 1
ATOM 1202 C C . ASN C 1 26 ? -11.13602 30.09924 -3.15286 1.000 8.51037 215 ASN C C 1
ATOM 1203 O O . ASN C 1 26 ? -12.09197 29.53641 -2.60700 1.000 12.11401 215 ASN C O 1
ATOM 1214 N N . ASN C 1 27 ? -11.19843 31.31515 -3.66260 1.000 8.05549 216 ASN C N 1
ATOM 1215 C CA . ASN C 1 27 ? -12.39116 32.14503 -3.58422 1.000 11.81025 216 ASN C CA 1
ATOM 1216 C C . ASN C 1 27 ? -13.26732 32.03265 -4.81206 1.000 10.54439 216 ASN C C 1
ATOM 1217 O O . ASN C 1 27 ? -14.43420 32.45425 -4.76281 1.000 10.92457 216 ASN C O 1
ATOM 1228 N N . ARG C 1 28 ? -12.71862 31.50902 -5.90263 1.000 7.97817 217 ARG C N 1
ATOM 1229 C CA . ARG C 1 28 ? -13.38774 31.45693 -7.20178 1.000 7.22553 217 ARG C CA 1
ATOM 1230 C C . ARG C 1 28 ? -13.69221 32.87291 -7.70457 1.000 9.30116 217 ARG C C 1
ATOM 1231 O O . ARG C 1 28 ? -14.81134 33.19722 -8.12859 1.000 8.89373 217 ARG C O 1
ATOM 1252 N N . THR C 1 29 ? -12.65601 33.71753 -7.66861 1.000 8.88155 218 THR C N 1
ATOM 1253 C CA . THR C 1 29 ? -12.76830 35.12555 -8.02501 1.000 8.47808 218 THR C CA 1
ATOM 1254 C C . THR C 1 29 ? -11.61360 35.51792 -8.93599 1.000 7.98162 218 THR C C 1
ATOM 1255 O O . THR C 1 29 ? -10.61574 34.79429 -9.05819 1.000 8.11533 218 THR C O 1
ATOM 1266 N N . THR C 1 30 ? -11.75997 36.68742 -9.55717 1.000 8.61961 219 THR C N 1
ATOM 1267 C CA . THR C 1 30 ? -10.71548 37.28805 -10.37273 1.000 8.62948 219 THR C CA 1
ATOM 1268 C C . THR C 1 30 ? -10.61227 38.74967 -9.98147 1.000 10.61742 219 THR C C 1
ATOM 1269 O O . THR C 1 30 ? -11.57904 39.34571 -9.50987 1.000 14.17944 219 THR C O 1
ATOM 1280 N N . GLN C 1 31 ? -9.43466 39.33598 -10.22448 1.000 9.08353 220 GLN C N 1
ATOM 1281 C CA . GLN C 1 31 ? -9.20996 40.74313 -9.92162 1.000 9.86589 220 GLN C CA 1
ATOM 1282 C C . GLN C 1 31 ? -8.05091 41.27518 -10.74298 1.000 10.55027 220 GLN C C 1
ATOM 1283 O O . GLN C 1 31 ? -7.20581 40.52315 -11.23378 1.000 9.22032 220 GLN C O 1
ATOM 1297 N N . TRP C 1 32 ? -8.00831 42.60647 -10.84500 1.000 11.80941 221 TRP C N 1
ATOM 1298 C CA . TRP C 1 32 ? -6.92719 43.25534 -11.55778 1.000 11.13601 221 TRP C CA 1
ATOM 1299 C C . TRP C 1 32 ? -5.66336 43.38950 -10.71294 1.000 14.79669 221 TRP C C 1
ATOM 1300 O O . TRP C 1 32 ? -4.55824 43.25986 -11.24016 1.000 13.71100 221 TRP C O 1
ATOM 1321 N N . HIS C 1 33 ? -5.81077 43.71358 -9.43018 1.000 12.41046 222 HIS C N 1
ATOM 1322 C CA . HIS C 1 33 ? -4.66560 43.99980 -8.56619 1.000 16.18093 222 HIS C CA 1
ATOM 1323 C C . HIS C 1 33 ? -3.87737 42.72738 -8.26846 1.000 15.25596 222 HIS C C 1
ATOM 1324 O O . HIS C 1 33 ? -4.45549 41.68996 -7.93368 1.000 13.69645 222 HIS C O 1
ATOM 1338 N N . ARG C 1 34 ? -2.56011 42.80728 -8.40060 1.000 14.74102 223 ARG C N 1
ATOM 1339 C CA . ARG C 1 34 ? -1.72341 41.67171 -8.04480 1.000 15.25394 223 ARG C CA 1
ATOM 1340 C C . ARG C 1 34 ? -1.77618 41.45510 -6.53820 1.000 14.15643 223 ARG C C 1
ATOM 1341 O O . ARG C 1 34 ? -1.54006 42.39478 -5.77186 1.000 16.46736 223 ARG C O 1
ATOM 1362 N N . PRO C 1 35 ? -2.04927 40.23824 -6.08991 1.000 11.46478 224 PRO C N 1
ATOM 1363 C CA . PRO C 1 35 ? -2.05207 39.94148 -4.65677 1.000 18.08492 224 PRO C CA 1
ATOM 1364 C C . PRO C 1 35 ? -0.64614 39.88223 -4.10341 1.000 20.81746 224 PRO C C 1
ATOM 1365 O O . PRO C 1 35 ? 0.31088 39.50499 -4.78849 1.000 21.53082 224 PRO C O 1
ATOM 1376 N N . SER C 1 36 ? -0.53177 40.21534 -2.83755 1.000 25.76065 225 SER C N 1
ATOM 1377 C CA . SER C 1 36 ? 0.74249 40.15036 -2.13793 1.000 29.69459 225 SER C CA 1
ATOM 1378 C C . SER C 1 36 ? 0.59731 39.21634 -0.94733 1.000 34.21995 225 SER C C 1
ATOM 1379 O O . SER C 1 36 ? -0.48510 39.09979 -0.36799 1.000 25.54966 225 SER C O 1
ATOM 1384 N N . LEU C 1 37 ? 1.66949 38.49741 -0.62432 1.000 31.42575 226 LEU C N 1
ATOM 1385 C CA . LEU C 1 37 ? 1.68042 37.71336 0.60465 1.000 37.79524 226 LEU C CA 1
ATOM 1386 C C . LEU C 1 37 ? 1.32493 38.61669 1.79332 1.000 46.05117 226 LEU C C 1
ATOM 1387 O O . LEU C 1 37 ? 2.15570 39.37704 2.29500 1.000 48.29591 226 LEU C O 1
ATOM 1394 N N . GLU D 2 1 ? -6.72897 51.80082 -13.67745 1.000 52.99161 234 GLU D N 1
ATOM 1395 C CA . GLU D 2 1 ? -8.15208 51.64883 -13.96032 1.000 55.70525 234 GLU D CA 1
ATOM 1396 C C . GLU D 2 1 ? -8.37926 51.04918 -15.34867 1.000 50.30046 234 GLU D C 1
ATOM 1397 O O . GLU D 2 1 ? -7.71441 51.43041 -16.31627 1.000 46.62941 234 GLU D O 1
ATOM 1403 N N . HIS D 2 2 ? -9.32596 50.11400 -15.44126 1.000 35.77579 235 HIS D N 1
ATOM 1404 C CA . HIS D 2 2 ? -9.52388 49.34804 -16.65492 1.000 27.86819 235 HIS D CA 1
ATOM 1405 C C . HIS D 2 2 ? -10.95928 49.40855 -17.14470 1.000 27.89720 235 HIS D C 1
ATOM 1406 O O . HIS D 2 2 ? -11.89438 49.69957 -16.39464 1.000 30.18102 235 HIS D O 1
ATOM 1420 N N . ARG D 2 3 ? -11.10907 49.08272 -18.42349 1.000 25.42001 236 ARG D N 1
ATOM 1421 C CA . ARG D 2 3 ? -12.41293 48.81867 -19.01505 1.000 23.90880 236 ARG D CA 1
ATOM 1422 C C . ARG D 2 3 ? -12.96575 47.53898 -18.39812 1.000 21.64510 236 ARG D C 1
ATOM 1423 O O . ARG D 2 3 ? -12.43012 46.44913 -18.63312 1.000 21.16254 236 ARG D O 1
ATOM 1444 N N . GLY D 2 4 ? -14.02446 47.66790 -17.59922 1.000 21.12332 237 GLY D N 1
ATOM 1445 C CA . GLY D 2 4 ? -14.73163 46.52703 -17.08082 1.000 20.33698 237 GLY D CA 1
ATOM 1446 C C . GLY D 2 4 ? -13.99408 45.79950 -15.97439 1.000 18.75277 237 GLY D C 1
ATOM 1447 O O . GLY D 2 4 ? -12.82828 46.08578 -15.66716 1.000 18.40299 237 GLY D O 1
ATOM 1451 N N . PRO D 2 5 ? -14.66435 44.83982 -15.35308 1.000 18.21075 238 PRO D N 1
ATOM 1452 C CA . PRO D 2 5 ? -13.97191 43.90432 -14.47664 1.000 17.34452 238 PRO D CA 1
ATOM 1453 C C . PRO D 2 5 ? -13.10326 42.98348 -15.30785 1.000 16.30206 238 PRO D C 1
ATOM 1454 O O . PRO D 2 5 ? -13.21004 42.96054 -16.54176 1.000 15.87582 238 PRO D O 1
ATOM 1465 N N . PRO D 2 6 ? -12.20900 42.22700 -14.69368 1.000 14.81863 239 PRO D N 1
ATOM 1466 C CA . PRO D 2 6 ? -11.47707 41.23215 -15.44763 1.000 13.25112 239 PRO D CA 1
ATOM 1467 C C . PRO D 2 6 ? -12.41997 40.11972 -15.86629 1.000 13.12284 239 PRO D C 1
ATOM 1468 O O . PRO D 2 6 ? -13.59673 40.07149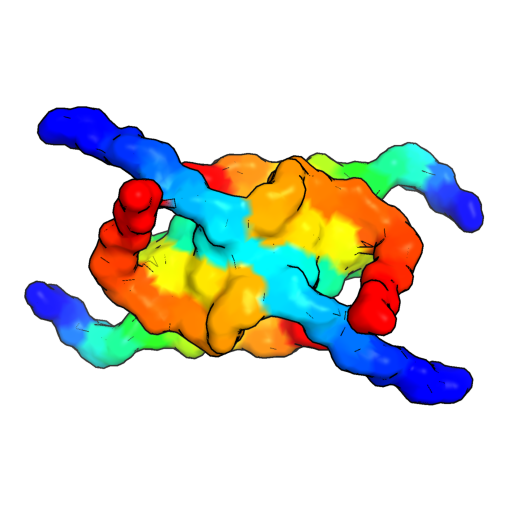 -15.42945 1.000 14.61277 239 PRO D O 1
ATOM 1479 N N . PRO D 2 7 ? -11.95392 39.21916 -16.72259 1.000 13.08676 240 PRO D N 1
ATOM 1480 C CA . PRO D 2 7 ? -12.78412 38.07332 -17.09753 1.000 15.08876 240 PRO D CA 1
ATOM 1481 C C . PRO D 2 7 ? -13.25391 37.33137 -15.85993 1.000 12.19040 240 PRO D C 1
ATOM 1482 O O . PRO D 2 7 ? -12.56455 37.28322 -14.82830 1.000 11.29590 240 PRO D O 1
ATOM 1493 N N . GLU D 2 8 ? -14.42799 36.73288 -15.98056 1.000 12.95258 241 GLU D N 1
ATOM 1494 C CA . GLU D 2 8 ? -14.94578 35.94237 -14.87731 1.000 12.54791 241 GLU D CA 1
ATOM 1495 C C . GLU D 2 8 ? -14.03283 34.76615 -14.58349 1.000 12.16150 241 GLU D C 1
ATOM 1496 O O . GLU D 2 8 ? -13.30137 34.27364 -15.44574 1.000 13.14454 241 GLU D O 1
ATOM 1508 N N . TYR D 2 9 ? -14.05410 34.34059 -13.32742 1.000 10.96858 242 TYR D N 1
ATOM 1509 C CA . TYR D 2 9 ? -13.36175 33.12990 -12.93212 1.000 10.99134 242 TYR D CA 1
ATOM 1510 C C . TYR D 2 9 ? -13.70718 31.98861 -13.89451 1.000 9.94996 242 TYR D C 1
ATOM 1511 O O . TYR D 2 9 ? -14.84717 31.89870 -14.36939 1.000 13.64764 242 TYR D O 1
ATOM 1529 N N . PRO D 2 10 ? -12.74257 31.09648 -14.20449 1.000 12.21280 243 PRO D N 1
ATOM 1530 C CA . PRO D 2 10 ? -13.03151 29.93041 -15.05940 1.000 13.70797 243 PRO D CA 1
ATOM 1531 C C . PRO D 2 10 ? -13.83443 28.84549 -14.35235 1.000 11.82806 243 PRO D C 1
ATOM 1532 O O . PRO D 2 10 ? -13.31379 27.78217 -13.98659 1.000 11.38520 243 PRO D O 1
ATOM 1543 N N . PHE D 2 11 ? -15.12556 29.11151 -14.16742 1.000 12.00328 244 PHE D N 1
ATOM 1544 C CA . PHE D 2 11 ? -15.94933 28.24436 -13.32601 1.000 12.12152 244 PHE D CA 1
ATOM 1545 C C . PHE D 2 11 ? -16.08578 26.82105 -13.86143 1.000 12.55417 244 PHE D C 1
ATOM 1546 O O . PHE D 2 11 ? -16.31265 25.88850 -13.07566 1.000 15.00688 244 PHE D O 1
ATOM 1563 N N . LYS D 2 12 ? -15.97259 26.61658 -15.17484 1.000 14.72304 245 LYS D N 1
ATOM 1564 C CA . LYS D 2 12 ? -16.10357 25.25424 -15.68141 1.000 18.99709 245 LYS D CA 1
ATOM 1565 C C . LYS D 2 12 ? -15.02674 24.34370 -15.09221 1.000 17.34309 245 LYS D C 1
ATOM 1566 O O . LYS D 2 12 ? -15.20934 23.11949 -15.04609 1.000 19.27103 245 LYS D O 1
ATOM 1574 N N . GLY D 2 13 ? -13.92723 24.91995 -14.62859 1.000 17.47195 246 GLY D N 1
ATOM 1575 C CA . GLY D 2 13 ? -12.89195 24.15454 -13.94726 1.000 13.99800 246 GLY D CA 1
ATOM 1576 C C . GLY D 2 13 ? -13.32487 23.56749 -12.62700 1.000 14.80371 246 GLY D C 1
ATOM 1577 O O . GLY D 2 13 ? -12.59544 22.75357 -12.05597 1.000 14.24398 246 GLY D O 1
ATOM 1581 N N . MET D 2 14 ? -14.48686 23.95461 -12.12216 1.000 12.47979 247 MET D N 1
ATOM 1582 C CA . MET D 2 14 ? -15.02846 23.33626 -10.92107 1.000 12.38416 247 MET D CA 1
ATOM 1583 C C . MET D 2 14 ? -15.67245 22.01152 -11.33109 1.000 16.08512 247 MET D C 1
ATOM 1584 O O . MET D 2 14 ? -16.07470 21.23654 -10.46611 1.000 17.69779 247 MET D O 1
#

Foldseek 3Di:
DDDDDADPQKDWDADPVRQIWMARNVVRDIGRDGDDD/DDPDDPDDDPVVVD/DDDDDADPQKDWDADPVGQIWMARNVVRDIGRDGDDD/DDDDDPDDDPVVVD

GO terms:
  GO:0005515 protein binding (F, IPI)
  GO:0061630 ubiquitin protein ligase activity (F, IDA)
  GO:0016324 apical plasma membrane (C, IDA)
  GO:1903783 negative regulation of sodium ion import across plasma membrane (P, IDA)
  GO:0006511 ubiquitin-dependent protein catabolic process (P, IDA)
  GO:0016567 protein ubiquitination (P, IDA)
  GO:0061630 ubiquitin protein ligase activity (F, EXP)
  GO:0005737 cytoplasm (C, EXP)
  GO:0016567 protein ubiquitination (P, IMP)
  GO:0031647 regulation of protein stability (P, IMP)
  GO:0004842 ubiquitin-protein transferase activity (F, TAS)
  GO:0034220 monoatomic ion transmembrane transport (P, TAS)
  GO:0005654 nucleoplasm (C, TAS)
  GO:0005829 cytosol (C, TAS)
  GO:0003254 regulation of membrane depolarization (P, IDA)
  GO:0005886 plasma membrane (C, IDA)
  GO:0042391 regulation of membrane potential (P, IDA)
  GO:0043161 proteasome-mediated ubiquitin-dependent protein catabolic process (P, IDA)
  GO:1903765 negative regulation of potassium ion export across plasma membrane (P, IDA)
  GO:2000009 negative regulation of protein localization to cell surface (P, IDA)

InterPro domains:
  IPR000008 C2 domain [PF00168] (21-119)
  IPR000008 C2 domain [PR00360] (37-49)
  IPR000008 C2 domain [PR00360] (68-81)
  IPR000008 C2 domain [PS50004] (4-126)
  IPR000008 C2 domain [SM00239] (21-124)
  IPR000569 HECT domain [PF00632] (670-972)
  IPR000569 HECT domain [PS50237] (640-974)
  IPR000569 HECT domain [SM00119] (638-974)
  IPR000569 HECT domain [cd00078] (618-972)
  IPR001202 WW domain [PF00397] (195-224)
  IPR001202 WW domain [PF00397] (387-416)
  IPR001202 WW domain [PF00397] (499-528)
  IPR001202 WW domain [PF00397] (550-579)
  IPR001202 WW domain [PS01159] (199-224)
  IPR001202 WW domain [PS01159] (391-416)
  IPR001202 WW domain [PS01159] (503-528)
  IPR001202 WW domain [PS01159] (554-579)
  IPR001202 WW domain [PS50020] (193-226)
  IPR001202 WW domain [PS50020] (385-418)
  IPR001202 WW domain [PS50020] (497-530)

Solvent-accessible surface area: 7139 Å² total; per-residue (Å²): 182,159,120,66,92,14,15,77,0,29,16,44,55,99,17,148,106,55,49,62,16,16,0,12,0,50,96,31,62,28,60,49,135,44,12,86,158,218,88,183,47,112,16,47,144,9,37,99,195,10,95,184,161,124,65,92,12,15,80,0,32,11,50,62,102,16,148,104,57,47,65,16,13,0,12,0,52,95,32,62,29,59,50,132,47,11,84,159,213,82,183,47,112,16,47,147,8,40,96,198,9,100

Radius of gyration: 14.79 Å; Cα contacts (8 Å, |Δi|>4): 187; chains: 4; bounding box: 35×48×26 Å

B-factor: mean 20.19, std 11.42, range [5.27, 72.13]

Secondary structure (DSSP, 8-state):
-PPPPPPTTEEEEE-TTS-EEEEETTTTEEESSPP--/--SSSPPPP-GGG-/-PPPPPPTTEEEEE-TTS-EEEEETTTTEEESSPP--/--SSSPPPP-GGG-

Organism: Homo sapiens (NCBI:txid9606)